Protein AF-A0A5B9D938-F1 (afdb_monomer)

Organism: NCBI:txid2594042

Secondary structure (DSSP, 8-state):
--EEEEEEEEGGGHHHHHHHHHHHHHHSPPPTTEEEEEEE-STTEEEEEEEE---GGGHHHHHHHHHHHHGGGTTSTTEEEEEE----HHHHHTTT-

Radius of gyration: 13.26 Å; Cα contacts (8 Å, |Δi|>4): 136; chains: 1; bounding box: 29×32×32 Å

Sequence (97 aa):
MYVLMKAIYSHQVREKVVARFLELTKDNPPNPAVKVHSTHTECGKLVTIQIEEVTPEKLGQRIGEYMKTMMKYEDIEGFEYDIKGTFSAEEALKLIE

Solvent-accessible surface area (backbone atoms only — not comparable to full-atom values): 5598 Å² total; per-residue (Å²): 104,34,39,40,34,41,38,39,29,40,59,90,45,43,67,60,54,51,52,50,49,56,57,56,34,73,84,47,69,75,61,84,73,49,46,79,45,75,42,80,60,73,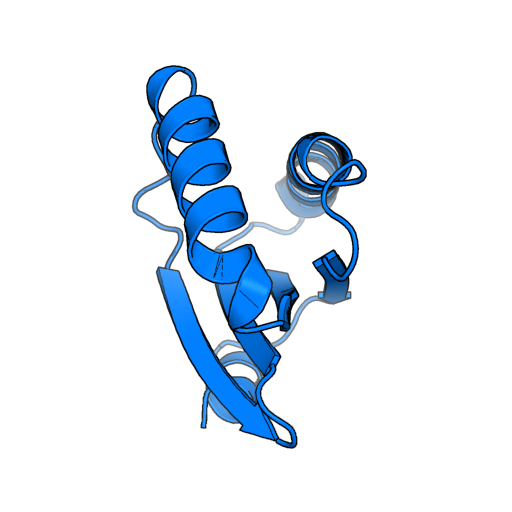96,64,28,37,35,38,39,38,40,35,78,34,54,82,90,48,41,67,59,49,53,52,57,46,52,63,52,54,60,77,43,68,83,43,83,65,55,47,74,46,80,49,64,74,42,54,75,71,59,47,52,71,73,70,113

Foldseek 3Di:
DWWKKKKKAALVCVVVVVVLVVVVCVVPPDDPQKDWAWDDDPDRMIIIIIIHDDDPVCVVVVVVVVVVSVVSCPPPPRIDMDIDDGDDPVRSVVVRD

Structure (mmCIF, N/CA/C/O backbone):
data_AF-A0A5B9D938-F1
#
_entry.id   AF-A0A5B9D938-F1
#
loop_
_atom_site.group_PDB
_atom_site.id
_atom_site.type_symbol
_atom_site.label_atom_id
_atom_site.label_alt_id
_atom_site.label_comp_id
_atom_site.label_asym_id
_atom_site.label_entity_id
_atom_site.label_seq_id
_atom_site.pdbx_PDB_ins_code
_atom_site.Cartn_x
_atom_site.Cartn_y
_atom_site.Cartn_z
_atom_site.occupancy
_atom_site.B_iso_or_equiv
_atom_site.auth_seq_id
_atom_site.auth_comp_id
_atom_site.auth_asym_id
_atom_site.auth_atom_id
_atom_site.pdbx_PDB_model_num
ATOM 1 N N . MET A 1 1 ? -7.908 -0.922 16.049 1.00 55.84 1 MET A N 1
ATOM 2 C CA . MET A 1 1 ? -7.230 0.202 15.376 1.00 55.84 1 MET A CA 1
ATOM 3 C C . MET A 1 1 ? -6.447 -0.317 14.180 1.00 55.84 1 MET A C 1
ATOM 5 O O . MET A 1 1 ? -5.245 -0.434 14.313 1.00 55.84 1 MET A O 1
ATOM 9 N N . TYR A 1 2 ? -7.030 -0.701 13.045 1.00 62.50 2 TYR A N 1
ATOM 10 C CA . TYR A 1 2 ? -6.221 -1.503 12.114 1.00 62.50 2 TYR A CA 1
ATOM 11 C C . TYR A 1 2 ? -6.593 -1.335 10.651 1.00 62.50 2 TYR A C 1
ATOM 13 O O . TYR A 1 2 ? -7.752 -1.514 10.302 1.00 62.50 2 TYR A O 1
ATOM 21 N N . VAL A 1 3 ? -5.586 -1.095 9.814 1.00 59.53 3 VAL A N 1
ATOM 22 C CA . VAL A 1 3 ? -5.550 -1.477 8.399 1.00 59.53 3 VAL A CA 1
ATOM 23 C C . VAL A 1 3 ? -4.111 -1.872 8.091 1.00 59.53 3 VAL A C 1
ATOM 25 O O . VAL A 1 3 ? -3.189 -1.116 8.403 1.00 59.53 3 VAL A O 1
ATOM 28 N N . LEU A 1 4 ? -3.929 -3.047 7.493 1.00 63.94 4 LEU A N 1
ATOM 29 C CA . LEU A 1 4 ? -2.652 -3.478 6.944 1.00 63.94 4 LEU A CA 1
ATOM 30 C C . LEU A 1 4 ? -2.786 -3.535 5.428 1.00 63.94 4 LEU A C 1
ATOM 32 O O . LEU A 1 4 ? -3.484 -4.394 4.893 1.00 63.94 4 LEU A O 1
ATOM 36 N N . MET A 1 5 ? -2.108 -2.644 4.721 1.00 66.88 5 MET A N 1
ATOM 37 C CA . MET A 1 5 ? -2.084 -2.720 3.264 1.00 66.88 5 MET A CA 1
ATOM 38 C C . MET A 1 5 ? -0.792 -3.332 2.778 1.00 66.88 5 MET A C 1
ATOM 40 O O . MET A 1 5 ? 0.278 -2.987 3.276 1.00 66.88 5 MET A O 1
ATOM 44 N N . LYS A 1 6 ? -0.902 -4.195 1.773 1.00 71.50 6 LYS A N 1
ATOM 45 C CA . LYS A 1 6 ? 0.225 -4.841 1.119 1.00 71.50 6 LYS A CA 1
ATOM 46 C C . LYS A 1 6 ? 0.269 -4.376 -0.333 1.00 71.50 6 LYS A C 1
ATOM 48 O O . LYS A 1 6 ? -0.601 -4.733 -1.117 1.00 71.50 6 LYS A O 1
ATOM 53 N N . ALA A 1 7 ? 1.281 -3.601 -0.696 1.00 76.50 7 ALA A N 1
ATOM 54 C CA . ALA A 1 7 ? 1.634 -3.358 -2.090 1.00 76.50 7 ALA A CA 1
ATOM 55 C C . ALA A 1 7 ? 2.765 -4.311 -2.481 1.00 76.50 7 ALA A C 1
ATOM 57 O O . ALA A 1 7 ? 3.701 -4.509 -1.709 1.00 76.50 7 ALA A O 1
ATOM 58 N N . ILE A 1 8 ? 2.678 -4.916 -3.659 1.00 78.75 8 ILE A N 1
ATOM 59 C CA . ILE A 1 8 ? 3.657 -5.866 -4.181 1.00 78.75 8 ILE A CA 1
ATOM 60 C C . ILE A 1 8 ? 4.072 -5.387 -5.563 1.00 78.75 8 ILE A C 1
ATOM 62 O O . ILE A 1 8 ? 3.230 -5.161 -6.423 1.00 78.75 8 ILE A O 1
ATOM 66 N N . TYR A 1 9 ? 5.367 -5.240 -5.800 1.00 79.62 9 TYR A N 1
ATOM 67 C CA . TYR A 1 9 ? 5.865 -4.857 -7.117 1.00 79.62 9 TYR A CA 1
ATOM 68 C C . TYR A 1 9 ? 7.231 -5.461 -7.403 1.00 79.62 9 TYR A C 1
ATOM 70 O O . TYR A 1 9 ? 8.000 -5.755 -6.492 1.00 79.62 9 TYR A O 1
ATOM 78 N N . SER A 1 10 ? 7.561 -5.686 -8.674 1.00 78.62 10 SER A N 1
ATOM 79 C CA . SER A 1 10 ? 8.884 -6.209 -9.031 1.00 78.62 10 SER A CA 1
ATOM 80 C C . SER A 1 10 ? 9.994 -5.195 -8.709 1.00 78.62 10 SER A C 1
ATOM 82 O O . SER A 1 10 ? 9.794 -3.980 -8.786 1.00 78.62 10 SER A O 1
ATOM 84 N N . HIS A 1 11 ? 11.206 -5.670 -8.392 1.00 79.12 11 HIS A N 1
ATOM 85 C CA . HIS A 1 11 ? 12.349 -4.771 -8.172 1.00 79.12 11 HIS A CA 1
ATOM 86 C C . HIS A 1 11 ? 12.645 -3.893 -9.404 1.00 79.12 11 HIS A C 1
ATOM 88 O O . HIS A 1 11 ? 13.137 -2.775 -9.269 1.00 79.12 11 HIS A O 1
ATOM 94 N N . GLN A 1 12 ? 12.306 -4.369 -10.606 1.00 82.56 12 GLN A N 1
ATOM 95 C CA . GLN A 1 12 ? 12.517 -3.653 -11.868 1.00 82.56 12 GLN A CA 1
ATOM 96 C C . GLN A 1 12 ? 11.668 -2.380 -11.993 1.00 82.56 12 GLN A C 1
ATOM 98 O O . GLN A 1 12 ? 12.064 -1.458 -12.700 1.00 82.56 12 GLN A O 1
ATOM 103 N N . VAL A 1 13 ? 10.528 -2.298 -11.298 1.00 83.44 13 VAL A N 1
ATOM 104 C CA . VAL A 1 13 ? 9.645 -1.118 -11.339 1.00 83.44 13 VAL A CA 1
ATOM 105 C C . VAL A 1 13 ? 9.729 -0.254 -10.081 1.00 83.44 13 VAL A C 1
ATOM 107 O O . VAL A 1 13 ? 9.011 0.738 -9.968 1.00 83.44 13 VAL A O 1
ATOM 110 N N . ARG A 1 14 ? 10.648 -0.573 -9.157 1.00 82.31 14 ARG A N 1
ATOM 111 C CA . ARG A 1 14 ? 10.837 0.143 -7.886 1.00 82.31 14 ARG A CA 1
ATOM 112 C C . ARG A 1 14 ? 10.976 1.652 -8.074 1.00 82.31 14 ARG A C 1
ATOM 114 O O . ARG A 1 14 ? 10.309 2.410 -7.380 1.00 82.31 14 ARG A O 1
ATOM 121 N N . GLU A 1 15 ? 11.830 2.094 -8.993 1.00 81.69 15 GLU A N 1
ATOM 122 C CA . GLU A 1 15 ? 12.074 3.527 -9.206 1.00 81.69 15 GLU A CA 1
ATOM 123 C C . GLU A 1 15 ? 10.817 4.258 -9.688 1.00 81.69 15 GLU A C 1
ATOM 125 O O . GLU A 1 15 ? 10.529 5.351 -9.206 1.00 81.69 15 GLU A O 1
ATOM 130 N N . LYS A 1 16 ? 10.016 3.626 -10.559 1.00 85.69 16 LYS A N 1
ATOM 131 C CA . LYS A 1 16 ? 8.735 4.177 -11.028 1.00 85.69 16 LYS A CA 1
ATOM 132 C C . LYS A 1 16 ? 7.735 4.318 -9.880 1.00 85.69 16 LYS A C 1
ATOM 134 O O . LYS A 1 16 ? 7.103 5.362 -9.741 1.00 85.69 16 LYS A O 1
ATOM 139 N N . VAL A 1 17 ? 7.632 3.292 -9.033 1.00 83.44 17 VAL A N 1
ATOM 140 C CA . VAL A 1 17 ? 6.749 3.299 -7.855 1.00 83.44 17 VAL A CA 1
ATOM 141 C C . VAL A 1 17 ? 7.173 4.382 -6.858 1.00 83.44 17 VAL A C 1
ATOM 143 O O . VAL A 1 17 ? 6.328 5.138 -6.378 1.00 83.44 17 VAL A O 1
ATOM 146 N N . VAL A 1 18 ? 8.476 4.511 -6.579 1.00 81.62 18 VAL A N 1
ATOM 147 C CA . VAL A 1 18 ? 9.015 5.546 -5.678 1.00 81.62 18 VAL A CA 1
ATOM 148 C C . VAL A 1 18 ? 8.790 6.947 -6.245 1.00 81.62 18 VAL A C 1
ATOM 150 O O . VAL A 1 18 ? 8.348 7.827 -5.511 1.00 81.62 18 VAL A O 1
ATOM 153 N N . ALA A 1 19 ? 9.041 7.163 -7.537 1.00 85.69 19 ALA A N 1
ATOM 154 C CA . ALA A 1 19 ? 8.798 8.450 -8.183 1.00 85.69 19 ALA A CA 1
ATOM 155 C C . ALA A 1 19 ? 7.320 8.856 -8.080 1.00 85.69 19 ALA A C 1
ATOM 157 O O . ALA A 1 19 ? 7.023 9.953 -7.608 1.00 85.69 19 ALA A O 1
ATOM 158 N N . ARG A 1 20 ? 6.394 7.941 -8.402 1.00 86.56 20 ARG A N 1
ATOM 159 C CA . ARG A 1 20 ? 4.948 8.179 -8.270 1.00 86.56 20 ARG A CA 1
ATOM 160 C C . ARG A 1 20 ? 4.550 8.463 -6.820 1.00 86.56 20 ARG A C 1
ATOM 162 O O . ARG A 1 20 ? 3.764 9.367 -6.566 1.00 86.56 20 ARG A O 1
ATOM 169 N N . PHE A 1 21 ? 5.120 7.751 -5.848 1.00 82.00 21 PHE A N 1
ATOM 170 C CA . PHE A 1 21 ? 4.896 8.048 -4.430 1.00 82.00 21 PHE A CA 1
ATOM 171 C C . PHE A 1 21 ? 5.352 9.460 -4.047 1.00 82.00 21 PHE A C 1
ATOM 173 O O . PHE A 1 21 ? 4.607 10.188 -3.390 1.00 82.00 21 PHE A O 1
ATOM 180 N N . LEU A 1 22 ? 6.539 9.884 -4.482 1.00 79.06 22 LEU A N 1
ATOM 181 C CA . LEU A 1 22 ? 7.036 11.239 -4.231 1.00 79.06 22 LEU A CA 1
ATOM 182 C C . LEU A 1 22 ? 6.175 12.310 -4.915 1.00 79.06 22 LEU A C 1
ATOM 184 O O . LEU A 1 22 ? 6.002 13.391 -4.364 1.00 79.06 22 LEU A O 1
ATOM 188 N N . GLU A 1 23 ? 5.614 12.030 -6.091 1.00 85.25 23 GLU A N 1
ATOM 189 C CA . GLU A 1 23 ? 4.656 12.921 -6.755 1.00 85.25 23 GLU A CA 1
ATOM 190 C C . GLU A 1 23 ? 3.358 13.048 -5.953 1.00 85.25 23 GLU A C 1
ATOM 192 O O . GLU A 1 23 ? 2.933 14.157 -5.642 1.00 85.25 23 GLU A O 1
ATOM 197 N N . LEU A 1 24 ? 2.763 11.925 -5.544 1.00 80.75 24 LEU A N 1
ATOM 198 C CA . LEU A 1 24 ? 1.489 11.921 -4.821 1.00 80.75 24 LEU A CA 1
ATOM 199 C C . LEU A 1 24 ? 1.593 12.508 -3.407 1.00 80.75 24 LEU A C 1
ATOM 201 O O . LEU A 1 24 ? 0.627 13.094 -2.916 1.00 80.75 24 LEU A O 1
ATOM 205 N N . THR A 1 25 ? 2.753 12.371 -2.760 1.00 72.50 25 THR A N 1
ATOM 206 C CA . THR A 1 25 ? 2.995 12.899 -1.407 1.00 72.50 25 THR A CA 1
ATOM 207 C C . THR A 1 25 ? 3.278 14.398 -1.369 1.00 72.50 25 THR A C 1
ATOM 209 O O . THR A 1 25 ? 3.094 15.009 -0.317 1.00 72.50 25 THR A O 1
ATOM 212 N N . LYS A 1 26 ? 3.675 15.019 -2.489 1.00 74.31 26 LYS A N 1
ATOM 213 C CA . LYS A 1 26 ? 3.836 16.483 -2.572 1.00 74.31 26 LYS A CA 1
ATOM 214 C C . LYS A 1 26 ? 2.515 17.214 -2.359 1.00 74.31 26 LYS A C 1
ATOM 216 O O . LYS A 1 26 ? 2.485 18.206 -1.639 1.00 74.31 26 LYS A O 1
ATOM 221 N N . ASP A 1 27 ? 1.442 16.694 -2.946 1.00 69.31 27 ASP A N 1
ATOM 222 C CA . ASP A 1 27 ? 0.110 17.295 -2.841 1.00 69.31 27 ASP A CA 1
ATOM 223 C C . ASP A 1 27 ? -0.651 16.813 -1.598 1.00 69.31 27 ASP A C 1
ATOM 225 O O . ASP A 1 27 ? -1.597 17.460 -1.156 1.00 69.31 27 ASP A O 1
ATOM 229 N N . ASN A 1 28 ? -0.251 15.670 -1.029 1.00 67.44 28 ASN A N 1
ATOM 230 C CA . ASN A 1 28 ? -0.864 15.073 0.155 1.00 67.44 28 ASN A CA 1
ATOM 231 C C . ASN A 1 28 ? 0.221 14.470 1.058 1.00 67.44 28 ASN A C 1
ATOM 233 O O . ASN A 1 28 ? 0.555 13.290 0.900 1.00 67.44 28 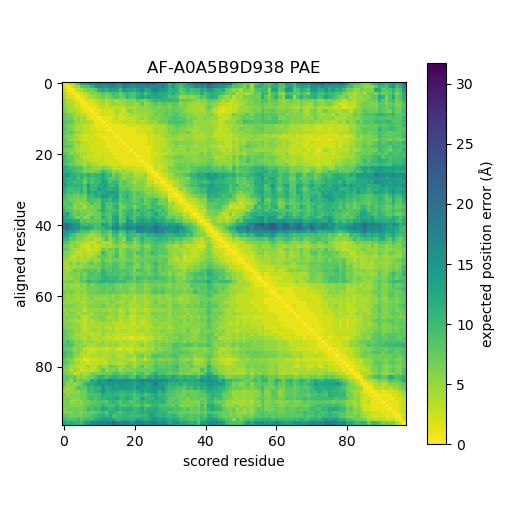ASN A O 1
ATOM 237 N N . PRO A 1 29 ? 0.789 15.249 1.997 1.00 65.75 29 PRO A N 1
ATOM 238 C CA . PRO A 1 29 ? 1.839 14.744 2.865 1.00 65.75 29 PRO A CA 1
ATOM 239 C C . PRO A 1 29 ? 1.338 13.522 3.650 1.00 65.75 29 PRO A C 1
ATOM 241 O O . PRO A 1 29 ? 0.189 13.513 4.111 1.00 65.75 29 PRO A O 1
ATOM 244 N N . PRO A 1 30 ? 2.171 12.477 3.802 1.00 63.56 30 PRO A N 1
ATOM 245 C CA . PRO A 1 30 ? 1.765 11.267 4.497 1.00 63.56 30 PRO A CA 1
ATOM 246 C C . PRO A 1 30 ? 1.394 11.598 5.943 1.00 63.56 30 PRO A C 1
ATOM 248 O O . PRO A 1 30 ? 2.077 12.370 6.617 1.00 63.56 30 PRO A O 1
ATOM 251 N N . ASN A 1 31 ? 0.305 11.001 6.430 1.00 67.38 31 ASN A N 1
ATOM 252 C CA . ASN A 1 31 ? -0.067 11.123 7.834 1.00 67.38 31 ASN A CA 1
ATOM 253 C C . ASN A 1 31 ? 1.067 10.515 8.689 1.00 67.38 31 ASN A C 1
ATOM 255 O O . ASN A 1 31 ? 1.377 9.343 8.499 1.00 67.38 31 ASN A O 1
ATOM 259 N N . PRO A 1 32 ? 1.675 11.254 9.634 1.00 61.56 32 PRO A N 1
ATOM 260 C CA . PRO A 1 32 ? 2.790 10.755 10.444 1.00 61.56 32 PRO A CA 1
ATOM 261 C C . PRO A 1 32 ? 2.428 9.555 11.333 1.00 61.56 32 PRO A C 1
ATOM 263 O O . PRO A 1 32 ? 3.319 8.845 11.792 1.00 61.56 32 PRO A O 1
ATOM 266 N N . ALA A 1 33 ? 1.136 9.304 11.572 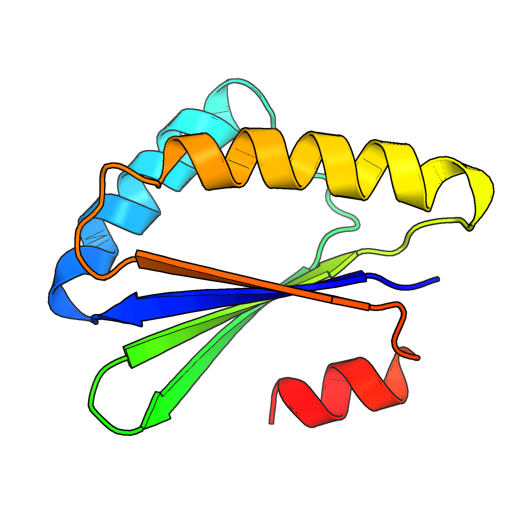1.00 63.62 33 ALA A N 1
ATOM 267 C CA . ALA A 1 33 ? 0.658 8.104 12.259 1.00 63.62 33 ALA A CA 1
ATOM 268 C C . ALA A 1 33 ? 0.731 6.832 11.388 1.00 63.62 33 ALA A C 1
ATOM 270 O O . ALA A 1 33 ? 0.579 5.722 11.897 1.00 63.62 33 ALA A O 1
ATOM 271 N N . VAL A 1 34 ? 0.961 6.981 10.081 1.00 65.31 34 VAL A N 1
ATOM 272 C CA . VAL A 1 34 ? 1.158 5.874 9.148 1.00 65.31 34 VAL A CA 1
ATOM 273 C C . VAL A 1 34 ? 2.609 5.417 9.223 1.00 65.31 34 VAL A C 1
ATOM 275 O O . VAL A 1 34 ? 3.533 6.179 8.936 1.00 65.31 34 VAL A O 1
ATOM 278 N N . LYS A 1 35 ? 2.815 4.141 9.540 1.00 66.56 35 LYS A N 1
ATOM 279 C CA . LYS A 1 35 ? 4.128 3.500 9.461 1.00 66.56 35 LYS A CA 1
ATOM 280 C C . LYS A 1 35 ? 4.207 2.668 8.190 1.00 66.56 35 LYS A C 1
ATOM 282 O O . LYS A 1 35 ? 3.415 1.750 7.995 1.00 66.56 35 LYS A O 1
ATOM 287 N N . VAL A 1 36 ? 5.174 2.986 7.333 1.00 65.94 36 VAL A N 1
ATOM 288 C CA . VAL A 1 36 ? 5.456 2.226 6.111 1.00 65.94 36 VAL A CA 1
ATOM 289 C C . VAL A 1 36 ? 6.692 1.369 6.349 1.00 65.94 36 VAL A C 1
ATOM 291 O O . VAL A 1 36 ? 7.781 1.886 6.587 1.00 65.94 36 VAL A O 1
ATOM 294 N N . HIS A 1 37 ? 6.521 0.057 6.271 1.00 69.44 37 HIS A N 1
ATOM 295 C CA . HIS A 1 37 ? 7.588 -0.931 6.319 1.00 69.44 37 HIS A CA 1
ATOM 296 C C . HIS A 1 37 ? 7.745 -1.545 4.930 1.00 69.44 37 HIS A C 1
ATOM 298 O O . HIS A 1 37 ? 6.766 -1.868 4.271 1.00 69.44 37 HIS A O 1
ATOM 304 N N . SER A 1 38 ? 8.97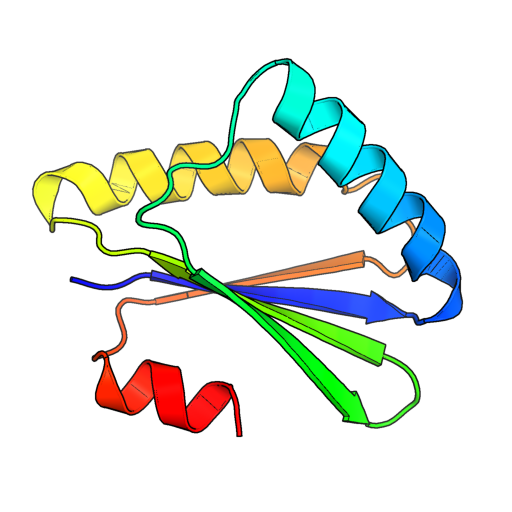3 -1.691 4.446 1.00 66.94 38 SER A N 1
ATOM 305 C CA . SER A 1 38 ? 9.237 -2.402 3.191 1.00 66.94 38 SER A CA 1
ATOM 306 C C . SER A 1 38 ? 10.047 -3.647 3.492 1.00 66.94 38 SER A C 1
ATOM 308 O O . SER A 1 38 ? 11.070 -3.565 4.169 1.00 66.94 38 SER A O 1
ATOM 310 N N . THR A 1 39 ? 9.585 -4.781 2.989 1.00 68.88 39 THR A N 1
ATOM 311 C CA . THR A 1 39 ? 10.213 -6.087 3.153 1.00 68.88 39 THR A CA 1
ATOM 312 C C . THR A 1 39 ? 10.473 -6.689 1.775 1.00 68.88 39 THR A C 1
ATOM 314 O O . THR A 1 39 ? 9.846 -6.336 0.770 1.00 68.88 39 THR A O 1
ATOM 317 N N . HIS A 1 40 ? 11.458 -7.576 1.697 1.00 70.12 40 HIS A N 1
ATOM 318 C CA . HIS A 1 40 ? 11.761 -8.313 0.479 1.00 70.12 40 HIS A CA 1
ATOM 319 C C . HIS A 1 40 ? 11.341 -9.762 0.688 1.00 70.12 40 HIS A C 1
ATOM 321 O O . HIS A 1 40 ? 11.897 -10.433 1.551 1.00 70.12 40 HIS A O 1
ATOM 327 N N . THR A 1 41 ? 10.357 -10.238 -0.071 1.00 66.31 41 THR A N 1
ATOM 328 C CA . THR A 1 41 ? 9.880 -11.622 0.030 1.00 66.31 41 THR A CA 1
ATOM 329 C C . THR A 1 41 ? 9.758 -12.229 -1.359 1.00 66.31 41 THR A C 1
ATOM 331 O O . THR A 1 41 ? 8.973 -11.758 -2.171 1.00 66.31 41 THR A O 1
ATOM 334 N N . GLU A 1 42 ? 10.581 -13.259 -1.578 1.00 53.66 42 GLU A N 1
ATOM 335 C CA . GLU A 1 42 ? 10.652 -14.198 -2.707 1.00 53.66 42 GLU A CA 1
ATOM 336 C C . GLU A 1 42 ? 10.629 -13.643 -4.149 1.00 53.66 42 GLU A C 1
ATOM 338 O O . GLU A 1 42 ? 9.894 -12.741 -4.543 1.00 53.66 42 GLU A O 1
ATOM 343 N N . CYS A 1 43 ? 11.459 -14.252 -5.001 1.00 63.94 43 CYS A N 1
ATOM 344 C CA . CYS A 1 43 ? 11.443 -14.051 -6.456 1.00 63.94 43 CYS A CA 1
ATOM 345 C C . CYS A 1 43 ? 11.651 -12.601 -6.942 1.00 63.94 43 CYS A C 1
ATOM 347 O O . CYS A 1 43 ? 11.178 -12.234 -8.016 1.00 63.94 43 CYS A O 1
ATOM 349 N N . GLY A 1 44 ? 12.376 -11.764 -6.193 1.00 67.94 44 GLY A N 1
ATOM 350 C CA . GLY A 1 44 ? 12.735 -10.421 -6.662 1.00 67.94 44 GLY A CA 1
ATOM 351 C C . GLY A 1 44 ? 11.603 -9.389 -6.568 1.00 67.94 44 GLY A C 1
ATOM 352 O O . GLY A 1 44 ? 11.732 -8.298 -7.132 1.00 67.94 44 GLY A O 1
ATOM 353 N N . LYS A 1 45 ? 10.500 -9.702 -5.873 1.00 71.75 45 LYS A N 1
ATOM 354 C CA . LYS A 1 45 ? 9.411 -8.754 -5.613 1.00 71.75 45 LYS A CA 1
ATOM 355 C C . LYS A 1 45 ? 9.648 -8.005 -4.295 1.00 71.75 45 LYS A C 1
ATOM 357 O O . LYS A 1 45 ? 10.166 -8.536 -3.315 1.00 71.75 45 LYS A O 1
ATOM 362 N N . LEU A 1 46 ? 9.329 -6.720 -4.302 1.00 76.88 46 LEU A N 1
ATOM 363 C CA . LEU A 1 46 ? 9.278 -5.856 -3.134 1.00 76.88 46 LEU A CA 1
ATOM 364 C C . LEU A 1 46 ? 7.857 -5.860 -2.600 1.00 76.88 46 LEU A C 1
ATOM 366 O O . LEU A 1 46 ? 6.902 -5.697 -3.359 1.00 76.88 46 LEU A O 1
ATOM 370 N N . VAL A 1 47 ? 7.741 -6.032 -1.291 1.00 75.50 47 VAL A N 1
ATOM 371 C CA . VAL A 1 47 ? 6.477 -5.948 -0.582 1.00 75.50 47 VAL A CA 1
ATOM 372 C C . VAL A 1 47 ? 6.549 -4.740 0.338 1.00 75.50 47 VAL A C 1
ATOM 374 O O . VAL A 1 47 ? 7.389 -4.664 1.230 1.00 75.50 47 VAL A O 1
ATOM 377 N N . THR A 1 48 ? 5.670 -3.772 0.128 1.00 75.75 48 THR A N 1
ATOM 378 C CA . THR A 1 48 ? 5.514 -2.636 1.031 1.00 75.75 48 THR A CA 1
ATOM 379 C C . THR A 1 48 ? 4.265 -2.850 1.867 1.00 75.75 48 THR A C 1
ATOM 381 O O . THR A 1 48 ? 3.168 -3.028 1.342 1.00 75.75 48 THR A O 1
ATOM 384 N N . ILE A 1 49 ? 4.453 -2.837 3.179 1.00 71.25 49 ILE A N 1
ATOM 385 C CA . ILE A 1 49 ? 3.419 -2.991 4.184 1.00 71.25 49 ILE A CA 1
ATOM 386 C C . ILE A 1 49 ? 3.194 -1.649 4.861 1.00 71.25 49 ILE A C 1
ATOM 388 O O . ILE A 1 49 ? 4.112 -1.051 5.420 1.00 71.25 49 ILE A O 1
ATOM 392 N N . GLN A 1 50 ? 1.958 -1.180 4.833 1.00 74.50 50 GLN A N 1
ATOM 393 C CA . GLN A 1 50 ? 1.566 0.068 5.464 1.00 74.50 50 GLN A CA 1
ATOM 394 C C . GLN A 1 50 ? 0.618 -0.217 6.623 1.00 74.50 50 GLN A C 1
ATOM 396 O O . GLN A 1 50 ? -0.426 -0.840 6.429 1.00 74.50 50 GLN A O 1
ATOM 401 N N . ILE A 1 51 ? 1.000 0.239 7.817 1.00 70.62 51 ILE A N 1
ATOM 402 C CA . ILE A 1 51 ? 0.203 0.152 9.039 1.00 70.62 51 ILE A CA 1
ATOM 403 C C . ILE A 1 51 ? 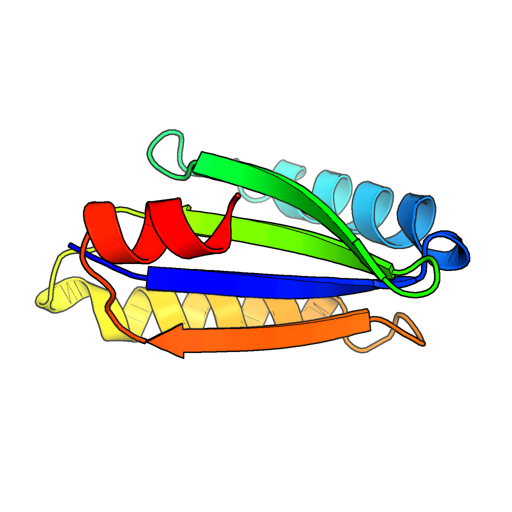-0.322 1.539 9.367 1.00 70.62 51 ILE A C 1
ATOM 405 O O . ILE A 1 51 ? 0.449 2.492 9.511 1.00 70.62 51 ILE A O 1
ATOM 409 N N . GLU A 1 52 ? -1.633 1.631 9.547 1.00 72.94 52 GLU A N 1
ATOM 410 C CA . GLU A 1 52 ? -2.278 2.846 10.017 1.00 72.94 52 GLU A CA 1
ATOM 411 C C . GLU A 1 52 ? -3.207 2.574 11.202 1.00 72.94 52 GLU A C 1
ATOM 413 O O . GLU A 1 52 ? -4.004 1.631 11.209 1.00 72.94 52 GLU A O 1
ATOM 418 N N . GLU A 1 53 ? -3.134 3.459 12.194 1.00 72.12 53 GLU A N 1
ATOM 419 C CA . GLU A 1 53 ? -4.120 3.542 13.260 1.00 72.12 53 GLU A CA 1
ATOM 420 C C . GLU A 1 53 ? -5.400 4.214 12.748 1.00 72.12 53 GLU A C 1
ATOM 422 O O . GLU A 1 53 ? -5.458 5.423 12.529 1.00 72.12 53 GLU A O 1
ATOM 427 N N . VAL A 1 54 ? -6.450 3.410 12.568 1.00 72.88 54 VAL A N 1
ATOM 428 C CA . VAL A 1 54 ? -7.763 3.887 12.119 1.00 72.88 54 VAL A CA 1
ATOM 429 C C . VAL A 1 54 ? -8.836 3.511 13.140 1.00 72.88 54 VAL A C 1
ATOM 431 O O . VAL A 1 54 ? -8.906 2.362 13.598 1.00 72.88 54 VAL A O 1
ATOM 434 N N . THR A 1 55 ? -9.678 4.480 13.509 1.00 75.81 55 THR A N 1
ATOM 435 C CA . THR A 1 55 ? -10.867 4.238 14.338 1.00 75.81 55 THR A CA 1
ATOM 436 C C . THR A 1 55 ? -11.955 3.541 13.510 1.00 75.81 55 THR A C 1
ATOM 438 O O . THR A 1 55 ? -12.031 3.771 12.302 1.00 75.81 55 THR A O 1
ATOM 441 N N . PRO A 1 56 ? -12.836 2.719 14.115 1.00 74.88 56 PRO A N 1
ATOM 442 C CA . PRO A 1 56 ? -13.889 2.019 13.370 1.00 74.88 56 PRO A CA 1
ATOM 443 C C . PRO A 1 56 ? -14.758 2.949 12.508 1.00 74.88 56 PRO A C 1
ATOM 445 O O . PRO A 1 56 ? -15.074 2.624 11.368 1.00 74.88 56 PRO A O 1
ATOM 448 N N . GLU A 1 57 ? -15.063 4.144 13.016 1.00 79.88 57 GLU A N 1
ATOM 449 C CA . GLU A 1 57 ? -15.876 5.168 12.342 1.00 79.88 57 GLU A CA 1
ATOM 450 C C . GLU A 1 57 ? -15.219 5.740 11.075 1.00 79.88 57 GLU A C 1
ATOM 452 O O . GLU A 1 57 ? -15.912 6.164 10.154 1.00 79.88 57 GLU A O 1
ATOM 457 N N . LYS A 1 58 ? -13.880 5.741 11.008 1.00 78.19 58 LYS A N 1
ATOM 458 C CA . LYS A 1 58 ? -13.105 6.281 9.877 1.00 78.19 58 LYS A CA 1
ATOM 459 C C . LYS A 1 58 ? -12.588 5.201 8.929 1.00 78.19 58 LYS A C 1
ATOM 461 O O . LYS A 1 58 ? -12.012 5.529 7.893 1.00 78.19 58 LYS A O 1
ATOM 466 N N . LEU A 1 59 ? -12.807 3.925 9.249 1.00 76.75 59 LEU A N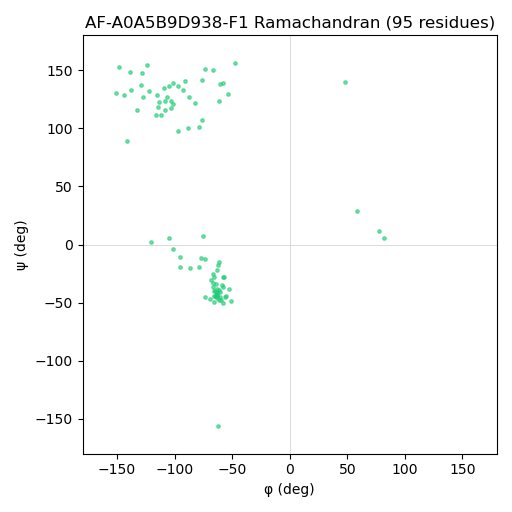 1
ATOM 467 C CA . LEU A 1 59 ? -12.282 2.790 8.489 1.00 76.75 59 LEU A CA 1
ATOM 468 C C . LEU A 1 59 ? -12.729 2.814 7.023 1.00 76.75 59 LEU A C 1
ATOM 470 O O . LEU A 1 59 ? -11.894 2.737 6.126 1.00 76.75 59 LEU A O 1
ATOM 474 N N . GLY A 1 60 ? -14.032 2.981 6.777 1.00 77.88 60 GLY A N 1
ATOM 475 C CA . GLY A 1 60 ? -14.577 3.016 5.417 1.00 77.88 60 GLY A CA 1
ATOM 476 C C . GLY A 1 60 ? -14.040 4.187 4.591 1.00 77.88 60 GLY A C 1
ATOM 477 O O . GLY A 1 60 ? -13.667 4.008 3.433 1.00 77.88 60 GLY A O 1
ATOM 478 N N . GLN A 1 61 ? -13.924 5.370 5.205 1.00 82.62 61 GLN A N 1
ATOM 479 C CA . GLN A 1 61 ? -13.326 6.537 4.555 1.00 82.62 61 GLN A CA 1
ATOM 480 C C . GLN A 1 61 ? -11.867 6.265 4.178 1.00 82.62 61 GLN A C 1
ATOM 482 O O . GLN A 1 61 ? -11.476 6.515 3.038 1.00 82.62 61 GLN A O 1
ATOM 487 N N . ARG A 1 62 ? -11.074 5.717 5.109 1.00 79.19 62 ARG A N 1
ATOM 488 C CA . ARG A 1 62 ? -9.658 5.437 4.867 1.00 79.19 62 ARG A CA 1
ATOM 489 C C . ARG A 1 62 ? -9.454 4.412 3.765 1.00 79.19 62 ARG A C 1
ATOM 491 O O . ARG A 1 62 ? -8.673 4.670 2.856 1.00 79.19 62 ARG A O 1
ATOM 498 N N . ILE A 1 63 ? -10.201 3.308 3.778 1.00 79.06 63 ILE A N 1
ATOM 499 C CA . ILE A 1 63 ? -10.159 2.317 2.693 1.00 79.06 63 ILE A CA 1
ATOM 500 C C . ILE A 1 63 ? -10.459 2.990 1.344 1.00 79.06 63 ILE A C 1
ATOM 502 O O . ILE A 1 63 ? -9.736 2.769 0.375 1.00 79.06 63 ILE A O 1
ATOM 506 N N . GLY A 1 64 ? -11.466 3.868 1.282 1.00 81.94 64 GLY A N 1
ATOM 507 C CA . GLY A 1 64 ? -11.808 4.599 0.059 1.00 81.94 64 GLY A CA 1
ATOM 508 C C . GLY A 1 64 ? -10.707 5.548 -0.434 1.00 81.94 64 GLY A C 1
ATOM 509 O O . GLY A 1 64 ? -10.414 5.584 -1.630 1.00 81.94 64 GLY A O 1
ATOM 510 N N . GLU A 1 65 ? -10.077 6.310 0.462 1.00 81.75 65 GLU A N 1
ATOM 511 C CA . GLU A 1 65 ? -8.931 7.179 0.140 1.00 81.75 65 GLU A CA 1
ATOM 512 C C . GLU A 1 65 ? -7.737 6.371 -0.387 1.00 81.75 65 GLU A C 1
ATOM 514 O O . GLU A 1 65 ? -7.080 6.770 -1.355 1.00 81.75 65 GLU A O 1
ATOM 519 N N . TYR A 1 66 ? -7.497 5.198 0.195 1.00 79.50 66 TYR A N 1
ATOM 520 C CA . TYR A 1 66 ? -6.443 4.300 -0.253 1.00 79.50 66 TYR A CA 1
ATOM 521 C C . TYR A 1 66 ? -6.720 3.675 -1.607 1.00 79.50 66 TYR A C 1
ATOM 523 O O . TYR A 1 66 ? -5.841 3.723 -2.461 1.00 79.50 66 TYR A O 1
ATOM 531 N N . MET A 1 67 ? -7.921 3.145 -1.848 1.00 81.44 67 MET A N 1
ATOM 532 C CA . MET A 1 67 ? -8.276 2.595 -3.160 1.00 81.44 67 MET A CA 1
ATOM 533 C C . MET A 1 67 ? -8.084 3.644 -4.256 1.00 81.44 67 MET A C 1
ATOM 535 O O . MET A 1 67 ? -7.430 3.373 -5.258 1.00 81.44 67 MET A O 1
ATOM 539 N N . LYS A 1 68 ? -8.544 4.880 -4.020 1.00 85.38 68 LYS A N 1
ATOM 540 C CA . LYS A 1 68 ? -8.310 6.008 -4.935 1.00 85.38 68 LYS A CA 1
ATOM 541 C C . LYS A 1 68 ? -6.829 6.284 -5.168 1.00 85.38 68 LYS A C 1
ATOM 543 O O . LYS A 1 68 ? -6.461 6.710 -6.255 1.00 85.38 68 LYS A O 1
ATOM 548 N N . THR A 1 69 ? -5.989 6.089 -4.155 1.00 82.88 69 THR 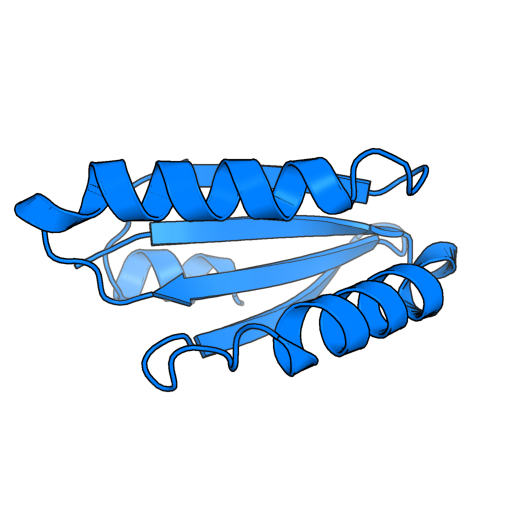A N 1
ATOM 549 C CA . THR A 1 69 ? -4.539 6.267 -4.269 1.00 82.88 69 THR A CA 1
ATOM 550 C C . THR A 1 69 ? -3.906 5.126 -5.059 1.00 82.88 69 THR A C 1
ATOM 552 O O . THR A 1 69 ? -3.128 5.401 -5.961 1.00 82.88 69 THR A O 1
ATOM 555 N N . MET A 1 70 ? -4.272 3.869 -4.791 1.00 84.44 70 MET A N 1
ATOM 556 C CA . MET A 1 70 ? -3.743 2.689 -5.487 1.00 84.44 70 MET A CA 1
ATOM 557 C C . MET A 1 70 ? -4.154 2.633 -6.962 1.00 84.44 70 MET A C 1
ATOM 559 O O . MET A 1 70 ? -3.343 2.243 -7.794 1.00 84.44 70 MET A O 1
ATOM 563 N N . MET A 1 71 ? -5.349 3.119 -7.316 1.00 85.25 71 MET A N 1
ATOM 564 C CA . MET A 1 71 ? -5.750 3.303 -8.720 1.00 85.25 71 MET A CA 1
ATOM 565 C C . MET A 1 71 ? -4.779 4.209 -9.489 1.00 85.25 71 MET A C 1
ATOM 567 O O . MET A 1 71 ? -4.577 4.029 -10.680 1.00 85.25 71 MET A O 1
ATOM 571 N N . LYS A 1 72 ? -4.097 5.144 -8.814 1.00 87.56 72 LYS A N 1
ATOM 572 C CA . LYS A 1 72 ? -3.057 5.979 -9.439 1.00 87.56 72 LYS A CA 1
ATOM 573 C C . LYS A 1 72 ? -1.740 5.237 -9.672 1.00 87.56 72 LYS A C 1
ATOM 575 O O . LYS A 1 72 ? -0.758 5.892 -9.994 1.00 87.56 72 LYS A O 1
ATOM 580 N N . TYR A 1 73 ? -1.677 3.931 -9.445 1.00 86.38 73 TYR A N 1
ATOM 581 C CA . TYR A 1 73 ? -0.529 3.078 -9.754 1.00 86.38 73 TYR A CA 1
ATOM 582 C C . TYR A 1 73 ? -0.905 1.954 -10.732 1.00 86.38 73 TYR A C 1
ATOM 584 O O . TYR A 1 73 ? -0.046 1.141 -11.061 1.00 86.38 73 TYR A O 1
ATOM 592 N N . GLU A 1 74 ? -2.160 1.895 -11.204 1.00 84.44 74 GLU A N 1
ATOM 593 C CA . GLU A 1 74 ? -2.654 0.824 -12.087 1.00 84.44 74 GLU A CA 1
ATOM 594 C C . GLU A 1 74 ? -1.936 0.779 -13.446 1.00 84.44 74 GLU A C 1
ATOM 596 O O . GLU A 1 74 ? -1.898 -0.261 -14.097 1.00 84.44 74 GLU A O 1
ATOM 601 N N . ASP A 1 75 ? -1.327 1.897 -13.856 1.00 86.69 75 ASP A N 1
ATOM 602 C CA . ASP A 1 75 ? -0.526 2.025 -15.074 1.00 86.69 75 ASP A CA 1
ATOM 603 C C . ASP A 1 75 ? 0.880 1.413 -14.952 1.00 86.69 75 ASP A C 1
ATOM 605 O O . ASP A 1 75 ? 1.587 1.264 -15.953 1.00 86.69 75 ASP A O 1
ATOM 609 N N . ILE A 1 76 ? 1.312 1.055 -13.740 1.00 86.75 76 ILE A N 1
ATOM 610 C CA . ILE A 1 76 ? 2.622 0.453 -13.506 1.00 86.75 76 ILE A CA 1
ATOM 611 C C . ILE A 1 76 ? 2.505 -1.064 -13.651 1.00 86.75 76 ILE A C 1
ATOM 613 O O . ILE A 1 76 ? 2.099 -1.771 -12.733 1.00 86.75 76 ILE A O 1
ATOM 617 N N . GLU A 1 77 ? 2.915 -1.580 -14.809 1.00 85.19 77 GLU A N 1
ATOM 618 C CA . GLU A 1 77 ? 2.968 -3.023 -15.052 1.00 85.19 77 GLU A CA 1
ATOM 619 C C . GLU A 1 77 ? 3.786 -3.748 -13.966 1.00 85.19 77 GLU A C 1
ATOM 621 O O . GLU A 1 77 ? 4.911 -3.361 -13.638 1.00 85.19 77 GLU A O 1
ATOM 626 N N . GLY A 1 78 ? 3.211 -4.808 -13.395 1.00 82.25 78 GLY A N 1
ATOM 627 C CA . GLY A 1 78 ? 3.823 -5.573 -12.307 1.00 82.25 78 GLY A CA 1
ATOM 628 C C . GLY A 1 78 ? 3.644 -4.965 -10.913 1.00 82.25 78 GLY A C 1
ATOM 629 O O . GLY A 1 78 ? 4.225 -5.501 -9.968 1.00 82.25 78 GLY A O 1
ATOM 630 N N . PHE A 1 79 ? 2.872 -3.881 -10.777 1.00 85.00 79 PHE A N 1
ATOM 631 C CA . PHE A 1 79 ? 2.350 -3.404 -9.500 1.00 85.00 79 PHE A CA 1
ATOM 632 C C . PHE A 1 79 ? 1.021 -4.097 -9.179 1.00 85.00 79 PHE A C 1
ATOM 634 O O . PHE A 1 79 ? 0.076 -4.080 -9.963 1.00 85.00 79 PHE A O 1
ATOM 641 N N . GLU A 1 80 ? 0.949 -4.688 -7.996 1.00 83.25 80 GLU A N 1
ATOM 642 C CA . GLU A 1 80 ? -0.231 -5.332 -7.435 1.00 83.25 80 GLU A CA 1
ATOM 643 C C . GLU A 1 80 ? -0.459 -4.764 -6.030 1.00 83.25 80 GLU A C 1
ATOM 645 O O . GLU A 1 80 ? 0.490 -4.435 -5.312 1.00 83.25 80 GLU A O 1
ATOM 650 N N . TYR A 1 81 ? -1.712 -4.658 -5.596 1.00 81.75 81 TYR A N 1
ATOM 651 C CA . TYR A 1 81 ? -2.023 -4.251 -4.229 1.00 81.75 81 TYR A CA 1
ATOM 652 C C . TYR A 1 81 ? -3.161 -5.086 -3.655 1.00 81.75 81 TYR A C 1
ATOM 654 O O . TYR A 1 81 ? -4.063 -5.519 -4.369 1.00 81.75 81 TYR A O 1
ATOM 662 N N . ASP A 1 82 ? -3.109 -5.292 -2.345 1.00 76.69 82 ASP A N 1
ATOM 663 C CA . ASP A 1 82 ? -4.132 -5.982 -1.576 1.00 76.69 82 ASP A CA 1
ATOM 664 C C . ASP A 1 82 ? -4.373 -5.236 -0.258 1.00 76.69 82 ASP A C 1
ATOM 666 O O . ASP A 1 82 ? -3.435 -4.853 0.455 1.00 76.69 82 ASP A O 1
ATOM 670 N N . ILE A 1 83 ? -5.647 -5.018 0.065 1.00 73.31 83 ILE A N 1
ATOM 671 C CA . ILE A 1 83 ? -6.064 -4.429 1.337 1.00 73.31 83 ILE A CA 1
ATOM 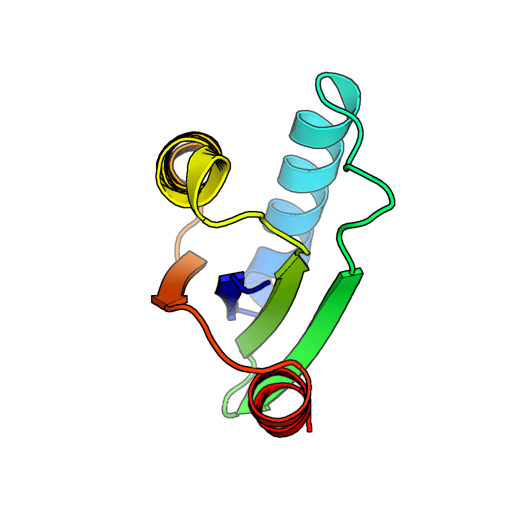672 C C . ILE A 1 83 ? -6.429 -5.592 2.241 1.00 73.31 83 ILE A C 1
ATOM 674 O O . ILE A 1 83 ? -7.537 -6.129 2.196 1.00 73.31 83 ILE A O 1
ATOM 678 N N . LYS A 1 84 ? -5.482 -5.977 3.091 1.00 66.25 84 LYS A N 1
ATOM 679 C CA . LYS A 1 84 ? -5.752 -6.958 4.126 1.00 66.25 84 LYS A CA 1
ATOM 680 C C . LYS A 1 84 ? -6.538 -6.232 5.236 1.00 66.25 84 LYS A C 1
ATOM 682 O O . LYS A 1 84 ? -6.305 -5.057 5.505 1.00 66.25 84 LYS A O 1
ATOM 687 N N . GLY A 1 85 ? -7.515 -6.913 5.838 1.00 66.19 85 GLY A N 1
ATOM 688 C CA . GLY A 1 85 ? -8.493 -6.317 6.760 1.00 66.19 85 GLY A CA 1
ATOM 689 C C . GLY A 1 85 ? -7.935 -5.709 8.061 1.00 66.19 85 GLY A C 1
ATOM 690 O O . GLY A 1 85 ? -6.784 -5.294 8.179 1.00 66.19 85 GLY A O 1
ATOM 691 N N . THR A 1 86 ? -8.790 -5.622 9.078 1.00 68.06 86 THR A N 1
ATOM 692 C CA . THR A 1 86 ? -8.419 -5.076 10.388 1.00 68.06 86 THR A CA 1
ATOM 693 C C . THR A 1 86 ? -7.642 -6.126 11.203 1.00 68.06 86 THR A C 1
ATOM 695 O O . THR A 1 86 ? -8.265 -7.014 11.778 1.00 68.06 86 THR A O 1
ATOM 698 N N . PHE A 1 87 ? -6.312 -6.034 11.277 1.00 68.81 87 PHE A N 1
ATOM 699 C CA . PHE A 1 87 ? -5.456 -6.929 12.087 1.00 68.81 87 PHE A CA 1
ATOM 700 C C . PHE A 1 87 ? -4.950 -6.263 13.329 1.00 68.81 87 PHE A C 1
ATOM 702 O O . PHE A 1 87 ? -4.390 -5.193 13.181 1.00 68.81 87 PHE A O 1
ATOM 709 N N . SER A 1 88 ? -4.971 -6.928 14.479 1.00 70.56 88 SER A N 1
ATOM 710 C CA . SER A 1 88 ? -4.293 -6.441 15.673 1.00 70.56 88 SER A CA 1
ATOM 711 C C . SER A 1 88 ? -2.850 -5.971 15.443 1.00 70.56 88 SER A C 1
ATOM 713 O O . SER A 1 88 ? -2.195 -6.401 14.499 1.00 70.56 88 SER A O 1
ATOM 715 N N . ALA A 1 89 ? -2.320 -5.099 16.308 1.00 67.06 89 ALA A N 1
ATOM 716 C CA . ALA A 1 89 ? -0.949 -4.603 16.148 1.00 67.06 89 ALA A CA 1
ATOM 717 C C . ALA A 1 89 ? 0.047 -5.773 16.151 1.00 67.06 89 ALA A C 1
ATOM 719 O O . ALA A 1 89 ? 0.993 -5.786 15.374 1.00 67.06 89 ALA A O 1
ATOM 720 N N . GLU A 1 90 ? -0.224 -6.791 16.968 1.00 71.38 90 GLU A N 1
ATOM 721 C CA . GLU A 1 90 ? 0.536 -8.037 17.013 1.00 71.38 90 GLU A CA 1
ATOM 722 C C . GLU A 1 90 ? 0.419 -8.851 15.711 1.00 71.38 90 GLU A C 1
ATOM 724 O O . GLU A 1 90 ? 1.420 -9.334 15.190 1.00 71.38 90 GLU A O 1
ATOM 729 N N . GLU A 1 91 ? -0.785 -8.984 15.149 1.00 73.69 91 GLU A N 1
ATOM 730 C CA . GLU A 1 91 ? -1.006 -9.673 13.869 1.00 73.69 91 GLU A CA 1
ATOM 731 C C . GLU A 1 91 ? -0.365 -8.929 12.687 1.00 73.69 91 GLU A C 1
ATOM 733 O O . GLU A 1 91 ? 0.171 -9.561 11.781 1.00 73.69 91 GLU A O 1
ATOM 738 N N . ALA A 1 92 ? -0.376 -7.595 12.709 1.00 68.94 92 ALA A N 1
ATOM 739 C CA . ALA A 1 92 ? 0.273 -6.757 11.708 1.00 68.94 92 ALA A CA 1
ATOM 740 C C . ALA A 1 92 ? 1.804 -6.903 11.743 1.00 68.94 92 ALA A C 1
ATOM 742 O O . ALA A 1 92 ? 2.436 -6.967 10.690 1.00 68.94 92 ALA A O 1
ATOM 743 N N . LEU A 1 93 ? 2.399 -6.994 12.940 1.00 67.56 93 LEU A N 1
ATOM 744 C CA . LEU A 1 93 ? 3.843 -7.184 13.110 1.00 67.56 93 LEU A CA 1
ATOM 745 C C . LEU A 1 93 ? 4.320 -8.534 12.556 1.00 67.56 93 LEU A C 1
ATOM 747 O O . LEU A 1 93 ? 5.330 -8.565 11.862 1.00 67.56 93 LEU A O 1
ATOM 751 N N . LYS A 1 94 ? 3.552 -9.616 12.753 1.00 71.62 94 LYS A N 1
ATOM 752 C CA . LYS A 1 94 ? 3.855 -10.959 12.207 1.00 71.62 94 LYS A CA 1
ATOM 753 C C . LYS A 1 94 ? 3.898 -11.019 10.677 1.00 71.62 94 LYS A C 1
ATOM 755 O O . LYS A 1 94 ? 4.346 -12.012 10.121 1.00 71.62 94 LYS A O 1
ATOM 760 N N . LEU A 1 95 ? 3.378 -10.001 9.993 1.00 65.31 95 LEU A N 1
ATOM 761 C CA . LEU A 1 95 ? 3.363 -9.925 8.531 1.00 65.31 95 LEU A CA 1
ATOM 762 C C . LEU A 1 95 ? 4.548 -9.123 7.970 1.00 65.31 95 LEU A C 1
ATOM 764 O O . LEU A 1 95 ? 4.753 -9.138 6.758 1.00 65.31 95 LEU A O 1
ATOM 768 N N . ILE A 1 96 ? 5.296 -8.420 8.831 1.00 61.97 96 ILE A N 1
ATOM 769 C CA . ILE A 1 96 ? 6.481 -7.618 8.481 1.00 61.97 96 ILE A CA 1
ATOM 770 C C . ILE A 1 96 ? 7.790 -8.411 8.671 1.00 61.97 96 ILE A C 1
ATOM 772 O O . ILE A 1 96 ? 8.807 -8.032 8.091 1.00 61.97 96 ILE A O 1
ATOM 776 N N . GLU A 1 97 ? 7.776 -9.492 9.451 1.00 54.59 97 GLU A N 1
ATOM 777 C CA . GLU A 1 97 ? 8.916 -10.409 9.641 1.00 54.59 97 GLU A CA 1
ATOM 778 C C . GLU A 1 97 ? 9.080 -11.398 8.477 1.00 54.59 97 GLU A C 1
ATOM 780 O O . GLU A 1 97 ? 10.250 -11.677 8.125 1.00 54.59 97 GLU A O 1
#

Mean predicted aligned error: 6.81 Å

pLDDT: mean 74.49, std 8.23, range [53.66, 87.56]

Nearest PDB structures (foldseek):
  6wi5-assembly2_B  TM=5.616E-01  e=1.992E-03  synthetic construct
  4cnz-assembly1_C  TM=4.228E-01  e=2.086E-02  Azospirillum brasilense
  4cnz-assembly2_D  TM=4.052E-01  e=2.866E-02  Azospirillum brasilense
  3o5t-assembly1_B  TM=3.713E-01  e=1.958E-02  Azospirillum brasilense
  3lf0-assembly1_C  TM=3.805E-01  e=6.541E-02  Mycobacter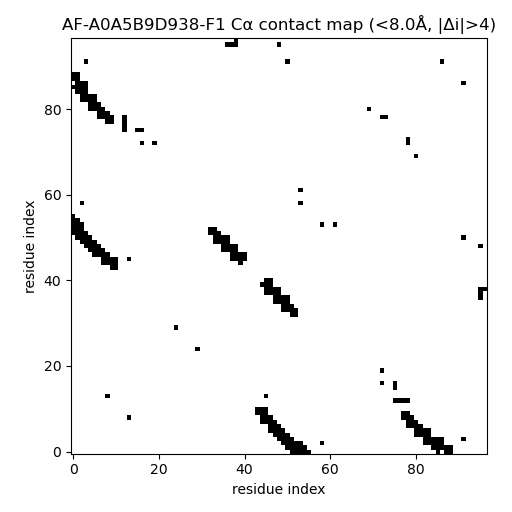ium tuberculosis